Protein AF-A0A645JBK0-F1 (afdb_monomer_lite)

Secondary structure (DSSP, 8-state):
-EEEEEEEBTTTS-EEEEEEEEEE---------HHHHHHHHHHTTTTSSS-SEEEEEEEEEETTEEEEEEEEEE--TTTTSBPPPPHHHHHHHHHHHHHTTHHHH-HHHHHHHHTT-

InterPro domains:
  IPR013024 Gamma-glutamyl cyclotransferase-like [cd06661] (3-73)
  IPR036568 Gamma-glutamyl cyclotransferase-like superfamily [SSF110857] (15-85)

Sequence (117 aa):
MDDYRFIISDRNQKASVIKAPGKYVLGMLWRISKEEERTLDIREGANMDPPSYYKKYMDVQCNGDTIKALVYVDSSDKINKANKPTENYIGYIIDGAIEHKINETDPDYFKELLSWK

Structure (mmCIF, N/CA/C/O backbone):
data_AF-A0A645JBK0-F1
#
_entry.id   AF-A0A645JBK0-F1
#
loop_
_atom_site.group_PDB
_atom_site.id
_atom_site.type_symbol
_atom_site.label_atom_id
_atom_site.label_alt_id
_atom_site.label_comp_id
_atom_site.label_asym_id
_atom_site.label_entity_id
_atom_site.label_seq_id
_atom_site.pdbx_PDB_ins_code
_atom_site.Cartn_x
_atom_site.Cartn_y
_atom_site.Cartn_z
_atom_site.occupancy
_atom_site.B_iso_or_equiv
_atom_site.auth_seq_id
_atom_site.auth_comp_id
_atom_site.auth_asym_id
_atom_site.auth_atom_id
_atom_site.pdbx_PDB_model_num
ATOM 1 N N . MET A 1 1 ? -7.662 -5.342 4.714 1.00 94.94 1 MET A N 1
ATOM 2 C CA . MET A 1 1 ? -7.767 -6.080 3.437 1.00 94.94 1 MET A CA 1
ATOM 3 C C . MET A 1 1 ? -7.337 -7.496 3.712 1.00 94.94 1 MET A C 1
ATOM 5 O O . MET A 1 1 ? -6.170 -7.698 4.032 1.00 94.94 1 MET A O 1
ATOM 9 N N . ASP A 1 2 ? -8.276 -8.428 3.650 1.00 96.31 2 ASP A N 1
ATOM 10 C CA . ASP A 1 2 ? -8.099 -9.771 4.204 1.00 96.31 2 ASP A CA 1
ATOM 11 C C . ASP A 1 2 ? -7.549 -10.735 3.152 1.00 96.31 2 ASP A C 1
ATOM 13 O O . ASP A 1 2 ? -7.739 -10.530 1.955 1.00 96.31 2 ASP A O 1
ATOM 17 N N . ASP A 1 3 ? -6.846 -11.770 3.602 1.00 96.38 3 ASP A N 1
ATOM 18 C CA . ASP A 1 3 ? -6.120 -12.756 2.792 1.00 96.38 3 ASP A CA 1
ATOM 19 C C . ASP A 1 3 ? -4.970 -12.184 1.948 1.00 96.38 3 ASP A C 1
ATOM 21 O O . ASP A 1 3 ? -4.543 -12.780 0.951 1.00 96.38 3 ASP A O 1
ATOM 25 N N . TYR A 1 4 ? -4.413 -11.049 2.376 1.00 95.50 4 TYR A N 1
ATOM 26 C CA . TYR A 1 4 ? -3.210 -10.450 1.801 1.00 95.50 4 TYR A CA 1
ATOM 27 C C . TYR A 1 4 ? -2.180 -10.119 2.879 1.00 95.50 4 TYR A C 1
ATOM 29 O O . TYR A 1 4 ? -2.515 -9.938 4.044 1.00 95.50 4 TYR A O 1
ATOM 37 N N . ARG A 1 5 ? -0.917 -9.980 2.473 1.00 93.94 5 ARG A N 1
ATOM 38 C CA . ARG A 1 5 ? 0.146 -9.396 3.302 1.00 93.94 5 ARG A CA 1
ATOM 39 C C . ARG A 1 5 ? 0.918 -8.324 2.545 1.00 93.94 5 ARG A C 1
ATOM 41 O O . ARG A 1 5 ? 1.054 -8.410 1.321 1.00 93.94 5 ARG A O 1
ATOM 48 N N . PHE A 1 6 ? 1.445 -7.359 3.289 1.00 94.19 6 PHE A N 1
ATOM 49 C CA . PHE A 1 6 ? 2.354 -6.337 2.786 1.00 94.19 6 PHE A CA 1
ATOM 50 C C . PHE A 1 6 ? 3.720 -6.950 2.467 1.00 94.19 6 PHE A C 1
ATOM 52 O O . PHE A 1 6 ? 4.207 -7.825 3.187 1.00 94.19 6 PHE A O 1
ATOM 59 N N . ILE A 1 7 ? 4.342 -6.485 1.388 1.00 92.12 7 ILE A N 1
ATOM 60 C CA . ILE A 1 7 ? 5.711 -6.835 1.020 1.00 92.12 7 ILE A CA 1
ATOM 61 C C . ILE A 1 7 ? 6.438 -5.632 0.418 1.00 92.12 7 ILE A C 1
ATOM 63 O O . ILE A 1 7 ? 5.811 -4.686 -0.058 1.00 92.12 7 ILE A O 1
ATOM 67 N N . ILE A 1 8 ? 7.762 -5.734 0.326 1.00 90.94 8 ILE A N 1
ATOM 68 C CA . ILE A 1 8 ? 8.578 -4.895 -0.552 1.00 90.94 8 ILE A CA 1
ATOM 69 C C . ILE A 1 8 ? 9.040 -5.732 -1.750 1.00 90.94 8 ILE A C 1
ATOM 71 O O . ILE A 1 8 ? 9.732 -6.737 -1.580 1.00 90.94 8 ILE A O 1
ATOM 75 N N . SER A 1 9 ? 8.644 -5.332 -2.960 1.00 85.31 9 SER A N 1
ATOM 76 C CA . SER A 1 9 ? 8.993 -6.015 -4.215 1.00 85.31 9 SER A CA 1
ATOM 77 C C . SER A 1 9 ? 10.509 -5.988 -4.464 1.00 85.31 9 SER A C 1
ATOM 79 O O . SER A 1 9 ? 11.118 -4.926 -4.300 1.00 85.31 9 SER A O 1
ATOM 81 N N . ASP A 1 10 ? 11.111 -7.068 -4.971 1.00 79.38 10 ASP A N 1
ATOM 82 C CA . ASP A 1 10 ? 12.510 -7.057 -5.436 1.00 79.38 10 ASP A CA 1
ATOM 83 C C . ASP A 1 10 ? 12.746 -6.078 -6.587 1.00 79.38 10 ASP A C 1
ATOM 85 O O . ASP A 1 10 ? 13.755 -5.373 -6.591 1.00 79.38 10 ASP A O 1
ATOM 89 N N . ARG A 1 11 ? 11.824 -6.052 -7.556 1.00 77.25 11 ARG A N 1
ATOM 90 C CA . ARG A 1 11 ? 11.949 -5.320 -8.819 1.00 77.25 11 ARG A CA 1
ATOM 91 C C . ARG A 1 11 ? 12.157 -3.828 -8.601 1.00 77.25 11 ARG A C 1
ATOM 93 O O . ARG A 1 11 ? 13.058 -3.249 -9.198 1.00 77.25 11 ARG A O 1
ATO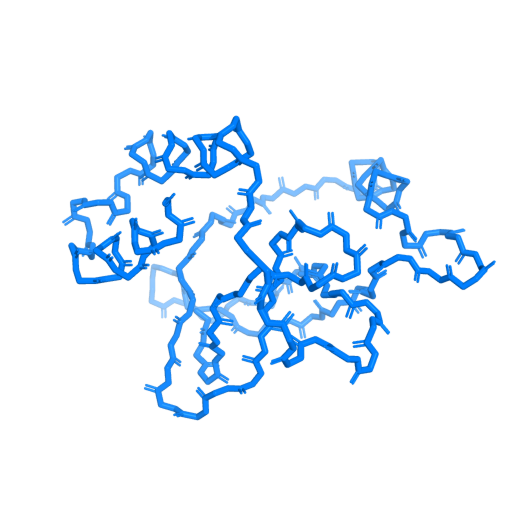M 100 N N . ASN A 1 12 ? 11.322 -3.226 -7.757 1.00 74.50 12 ASN A N 1
ATOM 101 C CA . ASN A 1 12 ? 11.272 -1.777 -7.594 1.00 74.50 12 ASN A CA 1
ATOM 102 C C . ASN A 1 12 ? 11.701 -1.313 -6.191 1.00 74.50 12 ASN A C 1
ATOM 104 O O . ASN A 1 12 ? 11.829 -0.111 -5.973 1.00 74.50 12 ASN A O 1
ATOM 108 N N . GLN A 1 13 ? 11.920 -2.232 -5.236 1.00 85.88 13 GLN A N 1
ATOM 109 C CA . GLN A 1 13 ? 12.104 -1.917 -3.806 1.00 85.88 13 GLN A CA 1
ATOM 110 C C . GLN A 1 13 ? 10.971 -1.027 -3.257 1.00 85.88 13 GLN A C 1
ATOM 112 O O . GLN A 1 13 ? 11.189 -0.136 -2.433 1.00 85.88 13 GLN A O 1
ATOM 117 N N . LYS A 1 14 ? 9.748 -1.257 -3.754 1.00 88.94 14 LYS A N 1
ATOM 118 C CA . LYS A 1 14 ? 8.525 -0.534 -3.395 1.00 88.94 14 LYS A CA 1
ATOM 119 C C . LYS A 1 14 ? 7.485 -1.466 -2.781 1.00 88.94 14 LYS A C 1
ATOM 121 O O . LYS A 1 14 ? 7.582 -2.686 -2.896 1.00 88.94 14 LYS A O 1
ATOM 126 N N . ALA A 1 15 ? 6.523 -0.865 -2.092 1.00 92.56 15 ALA A N 1
ATOM 127 C CA . ALA A 1 15 ? 5.438 -1.554 -1.419 1.00 92.56 15 ALA A CA 1
ATOM 128 C C . ALA A 1 15 ? 4.521 -2.275 -2.404 1.00 92.56 15 ALA A C 1
ATOM 130 O O . ALA A 1 15 ? 4.105 -1.721 -3.415 1.00 92.56 15 ALA A O 1
ATOM 131 N N . SER A 1 16 ? 4.140 -3.496 -2.056 1.00 93.88 16 SER A N 1
ATOM 132 C CA . SER A 1 16 ? 3.077 -4.213 -2.739 1.00 93.88 16 SER A CA 1
ATOM 133 C C . SER A 1 16 ? 2.338 -5.146 -1.788 1.00 93.88 16 SER A C 1
ATOM 135 O O . SER A 1 16 ? 2.640 -5.218 -0.595 1.00 93.88 16 SER A O 1
ATOM 137 N N . VAL A 1 17 ? 1.361 -5.873 -2.323 1.00 93.62 17 VAL A N 1
ATOM 138 C CA . VAL A 1 17 ? 0.563 -6.846 -1.577 1.00 93.62 17 VAL A CA 1
ATOM 139 C C . VAL A 1 17 ? 0.497 -8.171 -2.316 1.00 93.62 17 VAL A C 1
ATOM 141 O O . VAL A 1 17 ? 0.396 -8.216 -3.542 1.00 93.62 17 VAL A O 1
ATOM 144 N N . ILE A 1 18 ? 0.521 -9.267 -1.560 1.00 92.75 18 ILE A N 1
ATOM 145 C CA . ILE A 1 18 ? 0.416 -10.623 -2.112 1.00 92.75 18 ILE A CA 1
ATOM 146 C C . ILE A 1 18 ? -0.622 -11.422 -1.361 1.00 92.75 18 ILE A C 1
ATOM 148 O O . ILE A 1 18 ? -0.821 -11.192 -0.170 1.00 92.75 18 ILE A O 1
ATOM 152 N N . LYS A 1 19 ? -1.244 -12.386 -2.044 1.00 93.12 19 LYS A N 1
ATOM 153 C CA . LYS A 1 19 ? -2.158 -13.324 -1.394 1.00 93.12 19 LYS A CA 1
ATOM 154 C C . LYS A 1 19 ? -1.428 -14.065 -0.277 1.00 93.12 19 LYS A C 1
ATOM 156 O O . LYS A 1 19 ? -0.368 -14.648 -0.499 1.00 93.12 19 LYS A O 1
ATOM 161 N N . ALA A 1 20 ? -2.017 -14.046 0.904 1.00 94.00 20 ALA A N 1
ATOM 162 C CA . ALA A 1 20 ? -1.557 -14.747 2.085 1.00 94.00 20 ALA A CA 1
ATOM 163 C C . ALA A 1 20 ? -2.798 -15.076 2.928 1.00 94.00 20 ALA A C 1
ATOM 165 O O . ALA A 1 20 ? -3.215 -14.243 3.731 1.00 94.00 20 ALA A O 1
ATOM 166 N N . PRO A 1 21 ? -3.423 -16.248 2.713 1.00 95.94 21 PRO A N 1
ATOM 167 C CA . PRO A 1 21 ? -4.636 -16.628 3.428 1.00 95.94 21 PRO A CA 1
ATOM 168 C C . PRO A 1 21 ? -4.474 -16.516 4.949 1.00 95.94 21 PRO A C 1
ATOM 170 O O . PRO A 1 21 ? -3.452 -16.939 5.496 1.00 95.94 21 PRO A O 1
ATOM 173 N N . GLY A 1 22 ? -5.464 -15.929 5.621 1.00 96.06 22 GLY A N 1
ATOM 174 C CA . GLY A 1 22 ? -5.445 -15.682 7.068 1.00 96.06 22 GLY A CA 1
ATOM 175 C C . GLY A 1 22 ? -4.538 -14.531 7.523 1.00 96.06 22 GLY A C 1
ATOM 176 O O . GLY A 1 22 ? -4.359 -14.336 8.725 1.00 96.06 22 GLY A O 1
ATOM 177 N N . LYS A 1 23 ? -3.947 -13.773 6.593 1.00 96.19 23 LYS A N 1
ATOM 178 C CA . LYS A 1 23 ? -3.255 -12.504 6.866 1.00 96.19 23 LYS A CA 1
ATOM 179 C C . LYS A 1 23 ? -4.109 -11.325 6.423 1.00 96.19 23 LYS A C 1
ATOM 181 O O . LYS A 1 23 ? -5.100 -11.500 5.720 1.00 96.19 23 LYS A O 1
ATOM 186 N N . TYR A 1 24 ? -3.717 -10.127 6.831 1.00 96.69 24 TYR A N 1
ATOM 187 C CA . TYR A 1 24 ? -4.361 -8.904 6.384 1.00 96.69 24 TYR A CA 1
ATOM 188 C C . TYR A 1 24 ? -3.351 -7.772 6.192 1.00 96.69 24 TYR A C 1
ATOM 190 O O . TYR A 1 24 ? -2.237 -7.790 6.715 1.00 96.69 24 TYR A O 1
ATOM 198 N N . VAL A 1 25 ? -3.776 -6.771 5.423 1.00 96.94 25 VAL A N 1
ATOM 199 C CA . VAL A 1 25 ? -3.072 -5.501 5.218 1.00 96.94 25 VAL A CA 1
ATOM 200 C C . VAL A 1 25 ? -3.950 -4.364 5.717 1.00 96.94 25 VAL A C 1
ATOM 202 O O . VAL A 1 25 ? -5.107 -4.246 5.290 1.00 96.94 25 VAL A O 1
ATOM 205 N N . LEU A 1 26 ? -3.397 -3.528 6.596 1.00 96.94 26 LEU A N 1
ATOM 206 C CA . LEU A 1 26 ? -3.971 -2.236 6.968 1.00 96.94 26 LEU A CA 1
ATOM 207 C C . LEU A 1 26 ? -3.409 -1.126 6.081 1.00 96.94 26 LEU A C 1
ATOM 209 O O . LEU A 1 26 ? -2.260 -1.172 5.638 1.00 96.94 26 LEU A O 1
ATOM 213 N N . GLY A 1 27 ? -4.234 -0.114 5.841 1.00 95.44 27 GLY A N 1
ATOM 214 C CA . GLY A 1 27 ? -3.875 1.048 5.045 1.00 95.44 27 GLY A CA 1
ATOM 215 C C . GLY A 1 27 ? -4.950 2.122 5.113 1.00 95.44 27 GLY A C 1
ATOM 216 O O . GLY A 1 27 ? -5.950 1.977 5.817 1.00 95.44 27 GLY A O 1
ATOM 217 N N . MET A 1 28 ? -4.739 3.192 4.353 1.00 95.94 28 MET A N 1
ATOM 218 C CA . MET A 1 28 ? -5.656 4.325 4.291 1.00 95.94 28 MET A CA 1
ATOM 219 C C . MET A 1 28 ? -6.575 4.224 3.082 1.00 95.94 28 MET A C 1
ATOM 221 O O . MET A 1 28 ? -6.122 3.985 1.962 1.00 95.94 28 MET A O 1
ATOM 225 N N . LEU A 1 29 ? -7.868 4.447 3.312 1.00 96.69 29 LEU A N 1
ATOM 226 C CA . LEU A 1 29 ? -8.868 4.506 2.258 1.00 96.69 29 LEU A CA 1
ATOM 227 C C . LEU A 1 29 ? -9.155 5.964 1.894 1.00 96.69 29 LEU A C 1
ATOM 229 O O . LEU A 1 29 ? -9.727 6.714 2.683 1.00 96.69 29 LEU A O 1
ATOM 233 N N . TRP A 1 30 ? -8.787 6.345 0.674 1.00 97.31 30 TRP A N 1
ATOM 234 C CA . TRP A 1 30 ? -8.999 7.688 0.144 1.00 97.31 30 TRP A CA 1
ATOM 235 C C . TRP A 1 30 ? -10.125 7.696 -0.884 1.00 97.31 30 TRP A C 1
ATOM 237 O O . TRP A 1 30 ? -10.217 6.815 -1.740 1.00 97.31 30 TRP A O 1
ATOM 247 N N . ARG A 1 31 ? -10.960 8.737 -0.843 1.00 97.31 31 ARG A N 1
ATOM 248 C CA . ARG A 1 31 ? -11.877 9.049 -1.938 1.00 97.31 31 ARG A CA 1
ATOM 249 C C . ARG A 1 31 ? -11.167 9.991 -2.902 1.00 97.31 31 ARG A C 1
ATOM 251 O O . ARG A 1 31 ? -10.826 11.101 -2.516 1.00 97.31 31 ARG A O 1
ATOM 258 N N . ILE A 1 32 ? -10.995 9.548 -4.142 1.00 97.38 32 ILE A N 1
ATOM 259 C CA . ILE A 1 32 ? -10.317 10.306 -5.197 1.00 97.38 32 ILE A CA 1
ATOM 260 C C . ILE A 1 32 ? -11.239 10.529 -6.399 1.00 97.38 32 ILE A C 1
ATOM 262 O O . ILE A 1 32 ? -12.174 9.765 -6.653 1.00 97.38 32 ILE A O 1
ATOM 266 N N . SER A 1 33 ? -10.966 11.586 -7.148 1.00 98.19 33 SER A N 1
ATOM 267 C CA . SER A 1 33 ? -11.542 11.885 -8.453 1.00 98.19 33 SER A CA 1
ATOM 268 C C . SER A 1 33 ? -10.887 11.055 -9.564 1.00 98.19 33 SER A C 1
ATOM 270 O O . SER A 1 33 ? -9.829 10.445 -9.401 1.00 98.19 33 SER A O 1
ATOM 272 N N . LYS A 1 34 ? -11.500 11.065 -10.752 1.00 97.56 34 LYS A N 1
ATOM 273 C CA . LYS A 1 34 ? -10.941 10.397 -11.937 1.00 97.56 34 LYS A CA 1
ATOM 274 C C . LYS A 1 34 ? -9.666 11.053 -12.466 1.00 97.56 34 LYS A C 1
ATOM 276 O O . LYS A 1 34 ? -8.880 10.393 -13.134 1.00 97.56 34 LYS A O 1
ATOM 281 N N . GLU A 1 35 ? -9.463 12.335 -12.198 1.00 97.94 35 GLU A N 1
ATOM 282 C CA . GLU A 1 35 ? -8.260 13.057 -12.615 1.00 97.94 35 GLU A CA 1
ATOM 283 C C . GLU A 1 35 ? -7.073 12.744 -11.691 1.00 97.94 35 GLU A C 1
ATOM 285 O O . GLU A 1 35 ? -5.960 12.494 -12.158 1.00 97.94 35 GLU A O 1
ATOM 290 N N . GLU A 1 36 ? -7.337 12.615 -10.389 1.00 98.25 36 GLU A N 1
ATOM 291 C CA . GLU A 1 36 ? -6.373 12.093 -9.417 1.00 98.25 36 GLU A CA 1
ATOM 292 C C . GLU A 1 36 ? -6.024 10.629 -9.708 1.00 98.25 36 GLU A C 1
ATOM 294 O O . GLU A 1 36 ? -4.847 10.281 -9.679 1.00 98.25 36 GLU A O 1
ATOM 299 N N . GLU A 1 37 ? -7.001 9.789 -10.085 1.00 98.19 37 GLU A N 1
ATOM 300 C CA . GLU A 1 37 ? -6.735 8.406 -10.519 1.00 98.19 37 GLU A CA 1
ATOM 301 C C . GLU A 1 37 ? -5.745 8.369 -11.693 1.00 98.19 37 GLU A C 1
ATOM 303 O O . GLU A 1 37 ? -4.776 7.623 -11.637 1.00 98.19 37 GLU A O 1
ATOM 308 N N . ARG A 1 38 ? -5.922 9.216 -12.717 1.00 98.00 38 ARG A N 1
ATOM 309 C CA . ARG A 1 38 ? -4.979 9.300 -13.850 1.00 98.00 38 ARG A CA 1
ATOM 310 C C . ARG A 1 38 ? -3.590 9.772 -13.423 1.00 98.00 38 ARG A C 1
ATOM 312 O O . ARG A 1 38 ? -2.589 9.316 -13.967 1.00 98.00 38 ARG A O 1
ATOM 319 N N . THR A 1 39 ? -3.520 10.684 -12.457 1.00 98.06 39 THR A N 1
ATOM 320 C CA . THR A 1 39 ? -2.239 11.137 -11.898 1.00 98.06 39 THR A CA 1
ATOM 321 C C . THR A 1 39 ? -1.536 9.999 -11.159 1.00 98.06 39 THR A C 1
ATOM 323 O O . THR A 1 39 ? -0.325 9.828 -11.303 1.00 98.06 39 THR A O 1
ATOM 326 N N . LEU A 1 40 ? -2.289 9.193 -10.405 1.00 97.81 40 LEU A N 1
ATOM 327 C CA . LEU A 1 40 ? -1.778 7.986 -9.760 1.00 97.81 40 LEU A CA 1
ATOM 328 C C . LEU A 1 40 ? -1.350 6.939 -10.793 1.00 97.81 40 LEU A C 1
ATOM 330 O O . LEU A 1 40 ? -0.250 6.420 -10.667 1.00 97.81 40 LEU A O 1
ATOM 334 N N . ASP A 1 41 ? -2.130 6.707 -11.855 1.00 97.88 41 ASP A N 1
ATOM 335 C CA . ASP A 1 41 ? -1.772 5.774 -12.933 1.00 97.88 41 ASP A CA 1
ATOM 336 C C . ASP A 1 41 ? -0.384 6.090 -13.519 1.00 97.88 41 ASP A C 1
ATOM 338 O O . ASP A 1 41 ? 0.406 5.176 -13.754 1.00 97.88 41 ASP A O 1
ATOM 342 N N . ILE A 1 42 ? -0.065 7.377 -13.712 1.00 97.31 42 ILE A N 1
ATOM 343 C CA . ILE A 1 42 ? 1.250 7.834 -14.191 1.00 97.31 42 ILE A CA 1
ATOM 344 C C . ILE A 1 42 ? 2.345 7.581 -13.146 1.00 97.31 42 ILE A C 1
ATOM 346 O O . ILE A 1 42 ? 3.421 7.094 -13.489 1.00 97.31 42 ILE A O 1
ATOM 350 N N . ARG A 1 43 ? 2.091 7.913 -11.872 1.00 95.44 43 ARG A N 1
ATOM 351 C CA . ARG A 1 43 ? 3.075 7.762 -10.783 1.00 95.44 43 ARG A CA 1
ATOM 352 C C . ARG A 1 43 ? 3.401 6.303 -10.474 1.00 95.44 43 ARG A C 1
ATOM 354 O O . ARG A 1 43 ? 4.560 5.985 -10.231 1.00 95.44 43 ARG A O 1
ATOM 361 N N . GLU A 1 44 ? 2.395 5.438 -10.517 1.00 94.31 44 GLU A N 1
ATOM 362 C CA . GLU A 1 44 ? 2.513 3.995 -10.281 1.00 94.31 44 GLU A CA 1
ATOM 363 C C . GLU A 1 44 ? 2.978 3.240 -11.541 1.00 94.31 44 GLU A C 1
ATOM 365 O O . GLU A 1 44 ? 3.236 2.035 -11.508 1.00 94.31 44 GLU A O 1
ATOM 370 N N . GLY A 1 45 ? 3.091 3.936 -12.680 1.00 95.44 45 GLY A N 1
ATOM 371 C CA . GLY A 1 45 ? 3.485 3.357 -13.963 1.00 95.44 45 GLY A CA 1
ATOM 372 C C . GLY A 1 45 ? 2.479 2.337 -14.499 1.00 95.44 45 GLY A C 1
ATOM 373 O O . GLY A 1 45 ? 2.867 1.411 -15.211 1.00 95.44 45 GLY A O 1
ATOM 374 N N . ALA A 1 46 ? 1.198 2.477 -14.155 1.00 95.88 46 ALA A N 1
ATOM 375 C CA . ALA A 1 46 ? 0.112 1.627 -14.645 1.00 95.88 46 ALA A CA 1
ATOM 376 C C . ALA A 1 46 ? -0.248 1.914 -16.113 1.00 95.88 46 ALA A C 1
ATOM 378 O O . ALA A 1 46 ? -0.873 1.092 -16.777 1.00 95.88 46 ALA A O 1
ATOM 379 N N . ASN A 1 47 ? 0.158 3.076 -16.627 1.00 94.69 47 ASN A N 1
ATOM 380 C CA . ASN A 1 47 ? -0.001 3.497 -18.019 1.00 94.69 47 ASN A CA 1
ATOM 381 C C . ASN A 1 47 ? 1.202 3.140 -18.922 1.00 94.69 47 ASN A C 1
ATOM 383 O O . ASN A 1 47 ? 1.232 3.573 -20.073 1.00 94.69 47 ASN A O 1
ATOM 387 N N . MET A 1 48 ? 2.207 2.423 -18.405 1.00 94.00 48 M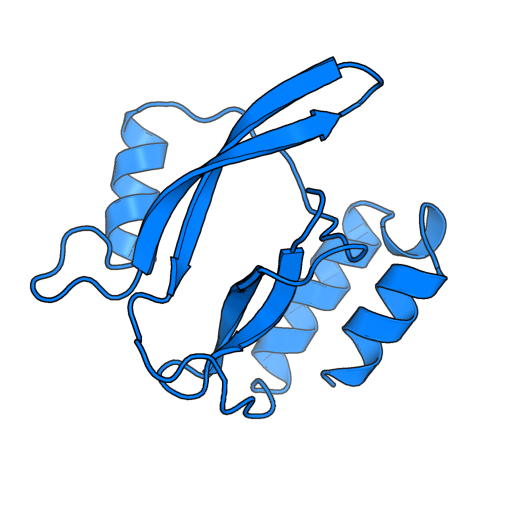ET A N 1
ATOM 388 C CA . MET A 1 48 ? 3.400 1.998 -19.154 1.00 94.00 48 MET A CA 1
ATOM 389 C C . MET A 1 48 ? 3.195 0.637 -19.838 1.00 94.00 48 MET A C 1
ATOM 391 O O . MET A 1 48 ? 2.297 -0.117 -19.467 1.00 94.00 48 MET A O 1
ATOM 395 N N . ASP A 1 49 ? 4.068 0.304 -20.796 1.00 92.44 49 ASP A N 1
ATOM 396 C CA . ASP A 1 49 ? 4.109 -1.005 -21.460 1.00 92.44 49 ASP A CA 1
ATOM 397 C C . ASP A 1 49 ? 5.540 -1.601 -21.426 1.00 92.44 49 ASP A C 1
ATOM 399 O O . ASP A 1 49 ? 6.431 -1.069 -22.096 1.00 92.44 49 ASP A O 1
ATOM 403 N N . PRO A 1 50 ? 5.802 -2.659 -20.624 1.00 90.88 50 PRO A N 1
ATOM 404 C CA . PRO A 1 50 ? 4.872 -3.283 -19.678 1.00 90.88 50 PRO A CA 1
ATOM 405 C C . PRO A 1 50 ? 4.619 -2.387 -18.445 1.00 90.88 50 PRO A C 1
ATOM 407 O O . PRO A 1 50 ? 5.517 -1.642 -18.037 1.00 90.88 50 PRO A O 1
ATOM 410 N N . PRO A 1 51 ? 3.440 -2.472 -17.795 1.00 93.12 51 PRO A N 1
ATOM 411 C CA . PRO A 1 51 ? 3.128 -1.645 -16.629 1.00 93.12 51 PRO A CA 1
ATOM 412 C C . PRO A 1 51 ? 4.041 -1.983 -15.448 1.00 93.12 51 PRO A C 1
ATOM 414 O O . PRO A 1 51 ? 4.472 -3.128 -15.296 1.00 93.12 51 PRO A O 1
ATOM 417 N N . SER A 1 52 ? 4.322 -1.012 -14.579 1.00 92.12 52 SER A N 1
ATOM 418 C CA . SER A 1 52 ? 5.054 -1.244 -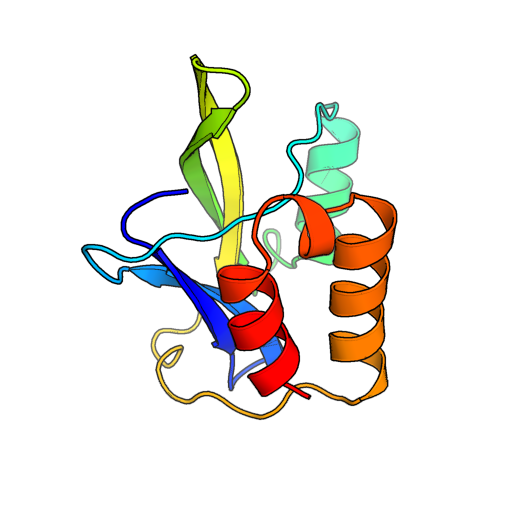13.320 1.00 92.12 52 SER A CA 1
ATOM 419 C C . SER A 1 52 ? 4.147 -1.833 -12.237 1.00 92.12 52 SER A C 1
ATOM 421 O O . SER A 1 52 ? 4.557 -2.747 -11.522 1.00 92.12 52 SER A O 1
ATOM 423 N N . TYR A 1 53 ? 2.901 -1.359 -12.165 1.00 94.56 53 TYR A N 1
ATOM 424 C CA . TYR A 1 53 ? 1.854 -1.855 -11.273 1.00 94.56 53 TYR A CA 1
ATOM 425 C C . TYR A 1 53 ? 0.552 -2.090 -12.051 1.00 94.56 53 TYR A C 1
ATOM 427 O O . TYR A 1 53 ? 0.196 -1.328 -12.947 1.00 94.56 53 TYR A O 1
ATOM 435 N N . TYR A 1 54 ? -0.190 -3.132 -11.680 1.00 94.75 54 TYR A N 1
ATOM 436 C CA . TYR A 1 54 ? -1.553 -3.381 -12.138 1.00 94.75 54 TYR A CA 1
ATOM 437 C C . TYR A 1 54 ? -2.576 -2.772 -11.184 1.00 94.75 54 TYR A C 1
ATOM 439 O O . TYR A 1 54 ? -2.480 -2.928 -9.965 1.00 94.75 54 TYR A O 1
ATOM 447 N N . LYS A 1 55 ? -3.631 -2.184 -11.751 1.00 96.50 55 LYS A N 1
ATOM 448 C CA . LYS A 1 55 ? -4.835 -1.812 -11.007 1.00 96.50 55 LYS A CA 1
ATOM 449 C C . LYS A 1 55 ? -5.651 -3.047 -10.647 1.00 96.50 55 LYS A C 1
ATOM 451 O O . LYS A 1 55 ? -6.023 -3.829 -11.522 1.00 96.50 55 LYS A O 1
ATOM 456 N N . LYS A 1 56 ? -5.981 -3.202 -9.367 1.00 96.19 56 LYS A N 1
ATOM 457 C CA . LYS A 1 56 ? -6.886 -4.242 -8.873 1.00 96.19 56 LYS A CA 1
ATOM 458 C C . LYS A 1 56 ? -7.933 -3.635 -7.959 1.00 96.19 56 LYS A C 1
ATOM 460 O O . LYS A 1 56 ? -7.615 -2.832 -7.092 1.00 96.19 56 LYS A O 1
ATOM 465 N N . TYR A 1 57 ? -9.178 -4.055 -8.142 1.00 97.06 57 TYR A N 1
ATOM 466 C CA . TYR A 1 57 ? -10.237 -3.762 -7.190 1.00 97.06 57 TYR A CA 1
ATOM 467 C C . TYR A 1 57 ? -10.287 -4.871 -6.147 1.00 97.06 57 TYR A C 1
ATOM 469 O O . TYR A 1 57 ? -10.451 -6.038 -6.504 1.00 97.06 57 TYR A O 1
ATOM 477 N N . MET A 1 58 ? -10.113 -4.503 -4.883 1.00 96.69 58 MET A N 1
ATOM 478 C CA . MET A 1 58 ? -10.089 -5.426 -3.753 1.00 96.69 58 MET A CA 1
ATOM 479 C C . MET A 1 58 ? -11.106 -4.993 -2.706 1.00 96.69 58 MET A C 1
ATOM 481 O O . MET A 1 58 ? -11.307 -3.798 -2.488 1.00 96.69 58 MET A O 1
ATOM 485 N N . ASP A 1 59 ? -11.740 -5.967 -2.067 1.00 97.38 59 ASP A N 1
ATOM 486 C CA . ASP A 1 59 ? -12.673 -5.706 -0.980 1.00 97.38 59 ASP A CA 1
ATOM 487 C C . ASP A 1 59 ? -11.882 -5.418 0.308 1.00 97.38 59 ASP A C 1
ATOM 489 O O . ASP A 1 59 ? -10.968 -6.159 0.687 1.00 97.38 59 ASP A O 1
ATOM 493 N N . VAL A 1 60 ? -12.201 -4.305 0.967 1.00 97.25 60 VAL A N 1
ATOM 494 C CA . VAL A 1 60 ? -11.575 -3.873 2.222 1.00 97.25 60 VAL A CA 1
ATOM 495 C C . VAL A 1 60 ? -12.641 -3.581 3.267 1.00 97.25 60 VAL A C 1
ATOM 497 O O . VAL A 1 60 ? -13.684 -3.017 2.947 1.00 97.25 60 VAL A O 1
ATOM 500 N N . GLN A 1 61 ? -12.374 -3.942 4.521 1.00 96.12 61 GLN A N 1
ATOM 501 C CA . GLN A 1 61 ? -13.232 -3.581 5.647 1.00 96.12 61 GLN A CA 1
ATOM 502 C C . GLN A 1 61 ? -12.880 -2.172 6.137 1.00 96.12 61 GLN A C 1
ATOM 504 O O . GLN A 1 61 ? -11.712 -1.882 6.400 1.00 96.12 61 GLN A O 1
ATOM 509 N N . CYS A 1 62 ? -13.874 -1.295 6.262 1.00 94.94 62 CYS A N 1
ATOM 510 C CA . CYS A 1 62 ? -13.720 0.057 6.795 1.00 94.94 62 CYS A CA 1
ATOM 511 C C . CYS A 1 62 ? -14.980 0.442 7.576 1.00 94.94 62 CYS A C 1
ATOM 513 O O . CYS A 1 62 ? -16.072 0.438 7.021 1.00 94.94 62 CYS A O 1
ATOM 515 N N . ASN A 1 63 ? -14.835 0.766 8.866 1.00 92.56 63 ASN A N 1
ATOM 516 C CA . ASN A 1 63 ? -15.943 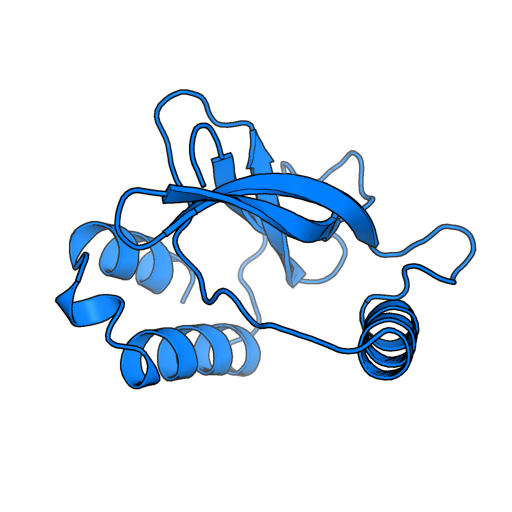1.173 9.746 1.00 92.56 63 ASN A CA 1
ATOM 517 C C . ASN A 1 63 ? -17.144 0.202 9.768 1.00 92.56 63 ASN A C 1
ATOM 519 O O . ASN A 1 63 ? -18.281 0.626 9.944 1.00 92.56 63 ASN A O 1
ATOM 523 N N . GLY A 1 64 ? -16.886 -1.100 9.610 1.00 94.06 64 GLY A N 1
ATOM 524 C CA . GLY A 1 64 ? -17.918 -2.143 9.580 1.00 94.06 64 GLY A CA 1
ATOM 525 C C . GLY A 1 64 ? -18.513 -2.421 8.196 1.00 94.06 64 GLY A C 1
ATOM 526 O O . GLY A 1 64 ? -19.250 -3.393 8.055 1.00 94.06 64 GLY A O 1
ATOM 527 N N . ASP A 1 65 ? -18.152 -1.635 7.180 1.00 96.38 65 ASP A N 1
ATOM 528 C CA . ASP A 1 65 ? -18.592 -1.824 5.801 1.00 96.38 65 ASP A CA 1
ATOM 529 C C . ASP A 1 65 ? -17.507 -2.476 4.940 1.00 96.38 65 ASP A C 1
ATOM 531 O O . ASP A 1 65 ? -16.308 -2.236 5.108 1.00 96.38 65 ASP A O 1
ATOM 535 N N . THR A 1 66 ? -17.938 -3.250 3.943 1.00 97.25 66 THR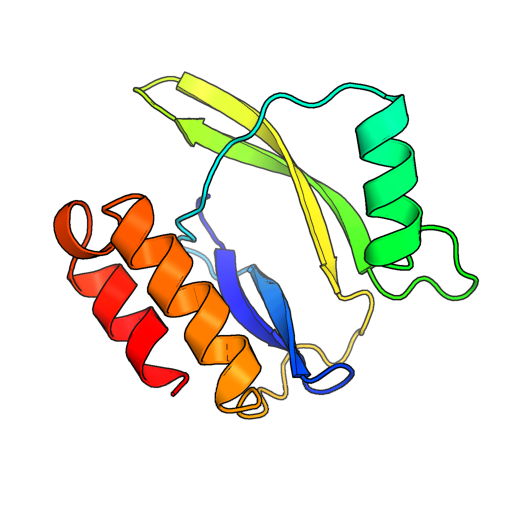 A N 1
ATOM 536 C CA . THR A 1 66 ? -17.060 -3.749 2.881 1.00 97.25 66 THR A CA 1
ATOM 537 C C . THR A 1 66 ? -17.065 -2.778 1.703 1.00 97.25 66 THR A C 1
ATOM 539 O O . THR A 1 66 ? -18.096 -2.556 1.067 1.00 97.25 66 THR A O 1
ATOM 542 N N . ILE A 1 67 ? -15.900 -2.219 1.380 1.00 97.75 67 ILE A N 1
ATOM 543 C CA . ILE A 1 67 ? -15.714 -1.249 0.299 1.00 97.75 67 ILE A CA 1
ATOM 544 C C . ILE A 1 67 ? -14.809 -1.849 -0.775 1.00 97.75 67 ILE A C 1
ATOM 546 O O . ILE A 1 67 ? -13.750 -2.394 -0.480 1.00 97.75 67 ILE A O 1
ATOM 550 N N . LYS A 1 68 ? -15.193 -1.697 -2.046 1.00 97.56 68 LYS A N 1
ATOM 551 C CA . LYS A 1 68 ? -14.351 -2.074 -3.186 1.00 97.56 68 LYS A CA 1
ATOM 552 C C . LYS A 1 68 ? -13.343 -0.961 -3.485 1.00 97.56 68 LYS A C 1
ATOM 554 O O . LYS A 1 68 ? -13.687 0.035 -4.120 1.00 97.56 68 LYS A O 1
ATOM 559 N N . ALA A 1 69 ? -12.108 -1.129 -3.027 1.00 97.94 69 ALA A N 1
ATOM 560 C CA . ALA A 1 69 ? -11.033 -0.152 -3.169 1.00 97.94 69 ALA A CA 1
ATOM 561 C C . ALA A 1 69 ? -10.140 -0.455 -4.381 1.00 97.94 69 ALA A C 1
ATOM 563 O O . ALA A 1 69 ? -9.874 -1.616 -4.695 1.00 97.94 69 ALA A O 1
ATOM 564 N N . LEU A 1 70 ? -9.659 0.592 -5.054 1.00 98.00 70 LEU A N 1
ATOM 565 C CA . LEU A 1 70 ? -8.613 0.478 -6.069 1.00 98.00 70 LEU A CA 1
ATOM 566 C C . LEU A 1 70 ? -7.245 0.371 -5.380 1.00 98.00 70 LEU A C 1
ATOM 568 O O . LEU A 1 70 ? -6.878 1.246 -4.603 1.00 98.00 70 LEU A O 1
ATOM 572 N N . VAL A 1 71 ? -6.489 -0.674 -5.705 1.00 97.50 71 VAL A N 1
ATOM 573 C CA . VAL A 1 71 ? -5.144 -0.948 -5.189 1.00 97.50 71 VAL A CA 1
ATOM 574 C C . VAL A 1 71 ? -4.196 -1.175 -6.363 1.00 97.50 71 VAL A C 1
ATOM 576 O O . VAL A 1 71 ? -4.520 -1.913 -7.297 1.00 97.50 71 VAL A O 1
ATOM 579 N N . TYR A 1 72 ? -3.014 -0.567 -6.307 1.00 96.38 72 TYR A N 1
ATOM 580 C CA . TYR A 1 72 ? -1.927 -0.843 -7.241 1.00 96.38 72 TYR A CA 1
ATOM 581 C C . TYR A 1 72 ? -1.099 -2.012 -6.704 1.00 96.38 72 TYR A C 1
ATOM 583 O O . TYR A 1 72 ? -0.609 -1.979 -5.577 1.00 96.38 72 TYR A O 1
ATOM 591 N N . VAL A 1 73 ? -0.947 -3.063 -7.508 1.00 94.00 73 VAL A N 1
ATOM 592 C CA . VAL A 1 73 ? -0.167 -4.262 -7.163 1.00 94.00 73 VAL A CA 1
ATOM 593 C C . VAL A 1 73 ? 0.959 -4.427 -8.167 1.00 94.00 73 VAL A C 1
ATOM 595 O O . VAL A 1 73 ? 0.710 -4.293 -9.361 1.00 94.00 73 VAL A O 1
ATOM 598 N N . ASP A 1 74 ? 2.175 -4.715 -7.703 1.00 91.81 74 ASP A N 1
ATOM 599 C CA . ASP A 1 74 ? 3.357 -4.801 -8.562 1.00 91.81 74 ASP A CA 1
ATOM 600 C C . ASP A 1 74 ? 3.090 -5.834 -9.669 1.00 91.81 74 ASP A C 1
ATOM 602 O O . ASP A 1 74 ? 2.424 -6.854 -9.454 1.00 91.81 74 ASP A O 1
ATOM 606 N N . SER A 1 75 ? 3.513 -5.526 -10.893 1.00 87.50 75 SER A N 1
ATOM 607 C CA . SER A 1 75 ? 3.253 -6.379 -12.053 1.00 87.50 75 SER A CA 1
ATOM 608 C C . SER A 1 75 ? 4.248 -7.532 -12.205 1.00 87.50 75 SER A C 1
ATOM 610 O O . SER A 1 75 ? 4.086 -8.360 -13.098 1.00 87.50 75 SER A O 1
ATOM 612 N N . SER A 1 76 ? 5.281 -7.590 -11.361 1.00 79.38 76 SER A N 1
ATOM 613 C CA . SER A 1 76 ? 6.314 -8.623 -11.373 1.00 79.38 76 SER A CA 1
ATOM 614 C C . SER A 1 76 ? 5.776 -9.994 -10.959 1.00 79.38 76 SER A C 1
ATOM 616 O O . SER A 1 76 ? 5.284 -10.186 -9.849 1.00 79.38 76 SER A O 1
ATOM 618 N N . ASP A 1 77 ? 6.028 -11.010 -11.783 1.00 66.12 77 ASP A N 1
ATOM 619 C CA . ASP A 1 77 ? 5.793 -12.416 -11.420 1.00 66.12 77 ASP A CA 1
ATOM 620 C C . ASP A 1 77 ? 6.762 -12.924 -10.324 1.00 66.12 77 ASP A C 1
ATOM 622 O O . ASP A 1 77 ? 6.604 -14.026 -9.796 1.00 66.12 77 ASP A O 1
ATOM 626 N N . LYS A 1 78 ? 7.791 -12.132 -9.971 1.00 61.50 78 LYS A N 1
ATOM 627 C CA . LYS A 1 78 ? 8.865 -12.471 -9.009 1.00 61.50 78 LYS A CA 1
ATOM 628 C C . LYS A 1 78 ? 8.753 -11.775 -7.653 1.00 61.50 78 LYS A C 1
ATOM 630 O O . LYS A 1 78 ? 9.671 -11.851 -6.843 1.00 61.50 78 LYS A O 1
ATOM 635 N N . ILE A 1 79 ? 7.588 -11.216 -7.368 1.00 62.66 79 ILE A N 1
ATOM 636 C CA . ILE A 1 79 ? 7.150 -10.608 -6.104 1.00 62.66 79 ILE A CA 1
ATOM 637 C C . ILE A 1 79 ? 7.559 -11.359 -4.806 1.00 62.66 79 ILE A C 1
ATOM 639 O O . ILE A 1 79 ? 7.585 -10.773 -3.728 1.00 62.66 79 ILE A O 1
ATOM 643 N N . ASN A 1 80 ? 7.907 -12.647 -4.881 1.00 58.09 80 ASN A N 1
ATOM 644 C CA . ASN A 1 80 ? 8.302 -13.475 -3.737 1.00 58.09 80 ASN A CA 1
ATOM 645 C C . ASN A 1 80 ? 9.750 -13.286 -3.249 1.00 58.09 80 ASN A C 1
ATOM 647 O O . ASN A 1 80 ? 10.114 -13.870 -2.227 1.00 58.09 80 ASN A O 1
ATOM 651 N N . LYS A 1 81 ? 10.589 -12.501 -3.937 1.00 59.16 81 LYS A N 1
ATOM 652 C CA . LYS A 1 81 ? 11.910 -12.118 -3.421 1.00 59.16 81 LYS A CA 1
ATOM 653 C C . LYS A 1 81 ? 11.780 -10.764 -2.732 1.00 59.16 81 LYS A C 1
ATOM 655 O O . LYS A 1 81 ? 11.777 -9.723 -3.369 1.00 59.16 81 LYS A O 1
ATOM 660 N N . ALA A 1 82 ? 11.608 -10.781 -1.419 1.00 63.53 82 ALA A N 1
ATOM 661 C CA . ALA A 1 82 ? 11.584 -9.561 -0.629 1.00 63.53 82 ALA A CA 1
ATOM 662 C C . ALA A 1 82 ? 12.998 -8.959 -0.559 1.00 63.53 82 ALA A C 1
ATOM 664 O O . ALA A 1 82 ? 13.917 -9.624 -0.083 1.00 63.53 82 ALA A O 1
ATOM 665 N N . ASN A 1 83 ? 13.170 -7.714 -1.009 1.00 68.50 83 ASN A N 1
ATOM 666 C CA . ASN A 1 83 ? 14.363 -6.917 -0.710 1.00 68.50 83 ASN A CA 1
ATOM 667 C C . ASN A 1 83 ? 14.026 -5.900 0.376 1.00 68.50 83 ASN A C 1
ATOM 669 O O . ASN A 1 83 ? 12.890 -5.431 0.456 1.00 68.50 83 ASN A O 1
ATOM 673 N N . LYS A 1 84 ? 15.013 -5.539 1.202 1.00 80.75 84 LYS A N 1
ATOM 674 C CA . LYS A 1 84 ? 14.826 -4.429 2.136 1.00 80.75 84 LYS A CA 1
ATOM 675 C C . LYS A 1 84 ? 14.542 -3.141 1.343 1.00 80.75 84 LYS A C 1
ATOM 677 O O . LYS A 1 84 ? 15.223 -2.891 0.348 1.00 80.75 84 LYS A O 1
ATOM 682 N N . PRO A 1 85 ? 13.542 -2.345 1.750 1.00 88.00 85 PRO A N 1
ATOM 683 C CA . PRO A 1 85 ? 13.313 -1.020 1.191 1.00 88.00 85 PRO A CA 1
ATOM 684 C C . PRO A 1 85 ? 14.494 -0.102 1.526 1.00 88.00 85 PRO A C 1
ATOM 686 O O . PRO A 1 85 ? 15.264 -0.368 2.450 1.00 88.00 85 PRO A O 1
ATOM 689 N N . THR A 1 86 ? 14.624 1.017 0.813 1.00 90.06 86 THR A N 1
ATOM 690 C CA . THR A 1 86 ? 15.554 2.067 1.248 1.00 90.06 86 THR A CA 1
ATOM 691 C C . THR A 1 86 ? 15.084 2.671 2.573 1.00 90.06 86 THR A C 1
ATOM 693 O O . THR A 1 86 ? 13.876 2.770 2.808 1.00 90.06 86 THR A O 1
ATOM 696 N N . GLU A 1 87 ? 16.020 3.124 3.414 1.00 89.19 87 GLU A N 1
ATOM 697 C CA . GLU A 1 87 ? 15.701 3.713 4.727 1.00 89.19 87 GLU A CA 1
ATOM 698 C C . GLU A 1 87 ? 14.691 4.863 4.619 1.00 89.19 87 GLU A C 1
ATOM 700 O O . GLU A 1 87 ? 13.713 4.907 5.365 1.00 89.19 87 GLU A O 1
ATOM 705 N N . ASN A 1 88 ? 14.868 5.747 3.632 1.00 92.56 88 ASN A N 1
ATOM 706 C CA . ASN A 1 88 ? 13.942 6.856 3.401 1.00 92.56 88 ASN A CA 1
ATOM 707 C C . ASN A 1 88 ? 12.543 6.363 3.014 1.00 92.56 88 ASN A C 1
ATOM 709 O O . ASN A 1 88 ? 11.545 6.905 3.478 1.00 92.56 88 ASN A O 1
ATOM 713 N N . TYR A 1 89 ? 12.454 5.338 2.161 1.00 92.38 89 TYR A N 1
ATOM 714 C CA . TYR A 1 89 ? 11.166 4.866 1.666 1.00 92.38 89 TYR A CA 1
ATOM 715 C C . TYR A 1 89 ? 10.338 4.200 2.765 1.00 92.38 89 TYR A C 1
ATOM 717 O O . TYR A 1 89 ? 9.159 4.519 2.908 1.00 92.38 89 TYR A O 1
ATOM 725 N N . ILE A 1 90 ? 10.946 3.315 3.562 1.00 94.50 90 ILE A N 1
ATOM 726 C CA . ILE A 1 90 ? 10.239 2.709 4.696 1.00 94.50 90 ILE A CA 1
ATOM 727 C C . ILE A 1 90 ? 9.930 3.737 5.783 1.00 94.50 90 ILE A C 1
ATOM 729 O O . ILE A 1 90 ? 8.872 3.649 6.399 1.00 94.50 90 ILE A O 1
ATOM 733 N N . GLY A 1 91 ? 10.795 4.744 5.956 1.00 95.69 91 GLY A N 1
ATOM 734 C CA . GLY A 1 91 ? 10.533 5.902 6.808 1.00 95.69 91 GLY A CA 1
ATOM 735 C C . GLY A 1 91 ? 9.201 6.568 6.473 1.00 95.69 91 GLY A C 1
ATOM 736 O O . GLY A 1 91 ? 8.345 6.654 7.343 1.00 95.69 91 GLY A O 1
ATOM 737 N N . TYR A 1 92 ? 8.958 6.907 5.202 1.00 96.00 92 TYR A N 1
ATOM 738 C CA . TYR A 1 92 ? 7.690 7.523 4.787 1.00 96.00 92 TYR A CA 1
ATOM 739 C C . TYR A 1 92 ? 6.457 6.651 5.059 1.00 96.00 92 TYR A C 1
ATOM 741 O O . TYR A 1 92 ? 5.402 7.172 5.413 1.00 96.00 92 TYR A O 1
ATOM 749 N N . ILE A 1 93 ? 6.570 5.329 4.901 1.00 96.00 93 ILE A N 1
ATOM 750 C CA . ILE A 1 93 ? 5.457 4.410 5.186 1.00 96.00 93 ILE A CA 1
ATOM 751 C C . ILE A 1 93 ? 5.181 4.356 6.693 1.00 96.00 93 ILE A C 1
ATOM 753 O O . ILE A 1 93 ? 4.023 4.387 7.106 1.00 96.00 93 ILE A O 1
ATOM 757 N N . ILE A 1 94 ? 6.234 4.288 7.512 1.00 96.75 94 ILE A N 1
ATOM 758 C CA . ILE A 1 94 ? 6.125 4.281 8.975 1.00 96.75 94 ILE A CA 1
ATOM 759 C C . ILE A 1 94 ? 5.539 5.604 9.474 1.00 96.75 94 ILE A C 1
ATOM 761 O O . ILE A 1 94 ? 4.616 5.579 10.284 1.00 96.75 94 ILE A O 1
ATOM 765 N N . ASP A 1 95 ? 6.025 6.736 8.967 1.00 97.69 95 ASP A N 1
ATOM 766 C CA . ASP A 1 95 ? 5.540 8.063 9.347 1.00 97.69 95 ASP A CA 1
ATOM 767 C C . ASP A 1 95 ? 4.050 8.211 9.015 1.00 97.69 95 ASP A C 1
ATOM 769 O O . ASP A 1 95 ? 3.273 8.608 9.880 1.00 97.69 95 ASP A O 1
ATOM 773 N N . GLY A 1 96 ? 3.618 7.785 7.821 1.00 97.25 96 GLY A N 1
ATOM 774 C CA . GLY A 1 96 ? 2.198 7.779 7.451 1.00 97.25 96 GLY A CA 1
ATOM 775 C C . GLY A 1 96 ? 1.350 6.829 8.307 1.00 97.25 96 GLY A C 1
ATOM 776 O O . GLY A 1 96 ? 0.213 7.145 8.660 1.00 97.25 96 GLY A O 1
ATOM 777 N N . ALA A 1 97 ? 1.895 5.672 8.696 1.00 97.25 97 ALA A N 1
ATOM 778 C CA . ALA A 1 97 ? 1.220 4.753 9.610 1.00 97.25 97 ALA A CA 1
ATOM 779 C C . ALA A 1 97 ? 1.050 5.353 11.020 1.00 97.25 97 ALA A C 1
ATOM 781 O O . ALA A 1 97 ? 0.020 5.120 11.652 1.00 97.25 97 ALA A O 1
ATOM 782 N N . ILE A 1 98 ? 2.016 6.143 11.498 1.00 97.94 98 ILE A N 1
ATOM 783 C CA . ILE A 1 98 ? 1.923 6.875 12.771 1.00 97.94 98 ILE A CA 1
ATOM 784 C C . ILE A 1 98 ? 0.933 8.038 12.655 1.00 97.94 98 ILE A C 1
ATOM 786 O O . ILE A 1 98 ? 0.054 8.177 13.503 1.00 97.94 98 ILE A O 1
ATOM 790 N N . GLU A 1 99 ? 1.037 8.850 11.600 1.00 98.19 99 GLU A N 1
ATOM 791 C CA . GLU A 1 99 ? 0.155 9.998 11.343 1.00 98.19 99 GLU A CA 1
ATOM 792 C C . GLU A 1 99 ? -1.324 9.592 11.375 1.00 98.19 99 GLU A C 1
ATOM 794 O O . GLU A 1 99 ? -2.166 10.290 11.943 1.00 98.19 99 GLU A O 1
ATOM 799 N N . HIS A 1 100 ? -1.629 8.416 10.827 1.00 96.62 100 HIS A N 1
ATOM 800 C CA . HIS A 1 100 ? -2.979 7.868 10.782 1.00 96.62 100 HIS A CA 1
ATOM 801 C C . HIS A 1 100 ? -3.289 6.837 11.875 1.00 96.62 100 HIS A C 1
ATOM 803 O O . HIS A 1 100 ? -4.291 6.128 11.780 1.00 96.62 100 HIS A O 1
ATOM 809 N N . LYS A 1 101 ? -2.475 6.775 12.936 1.00 96.69 101 LYS A N 1
ATOM 810 C CA . LYS A 1 101 ? -2.724 5.973 14.146 1.00 96.69 101 LYS A CA 1
ATOM 811 C C . LYS A 1 101 ? -2.861 4.465 13.911 1.00 96.69 101 LYS A C 1
ATOM 813 O O . LYS A 1 101 ? -3.495 3.765 14.706 1.00 96.69 101 LYS A O 1
ATOM 818 N N . ILE A 1 102 ? -2.251 3.927 12.855 1.00 96.06 102 ILE A N 1
ATOM 819 C CA . ILE A 1 102 ? -2.172 2.473 12.639 1.00 96.06 102 ILE A CA 1
ATOM 820 C C . ILE A 1 102 ? -1.383 1.825 13.783 1.00 96.06 102 ILE A C 1
ATOM 822 O O . ILE A 1 102 ? -1.769 0.766 14.265 1.00 96.06 102 ILE A O 1
ATOM 826 N N . ASN A 1 103 ? -0.337 2.494 14.276 1.00 96.75 103 ASN A N 1
ATOM 827 C CA . ASN A 1 103 ? 0.448 2.061 15.436 1.00 96.75 103 ASN A CA 1
ATOM 828 C C . ASN A 1 103 ? -0.373 1.922 16.731 1.00 96.75 103 ASN A C 1
ATOM 830 O O . ASN A 1 103 ? -0.019 1.111 17.580 1.00 96.75 103 ASN A O 1
ATOM 834 N N . GLU A 1 104 ? -1.432 2.719 16.895 1.00 96.56 104 GLU A N 1
ATOM 835 C CA . GLU A 1 104 ? -2.335 2.654 18.052 1.00 96.56 104 GLU A CA 1
ATOM 836 C C . GLU A 1 104 ? -3.471 1.651 17.823 1.00 96.56 104 GLU A C 1
ATOM 838 O O . GLU A 1 104 ? -3.859 0.934 18.742 1.00 96.56 104 GLU A O 1
ATOM 843 N N . THR A 1 105 ? -3.998 1.606 16.597 1.00 94.31 105 THR A N 1
ATOM 844 C CA . THR A 1 105 ? -5.146 0.766 16.225 1.00 94.31 105 THR A CA 1
ATOM 845 C C . THR A 1 105 ? -4.775 -0.713 16.185 1.00 94.31 105 THR A C 1
ATOM 847 O O . THR A 1 105 ? -5.551 -1.551 16.638 1.00 94.31 105 THR A O 1
ATOM 850 N N . ASP A 1 106 ? -3.596 -1.035 15.652 1.00 96.19 106 ASP A N 1
ATOM 851 C CA . ASP A 1 106 ? -3.095 -2.403 15.550 1.00 96.19 106 ASP A CA 1
ATOM 852 C C . ASP A 1 106 ? -1.567 -2.437 15.756 1.00 96.19 106 ASP A C 1
ATOM 854 O O . ASP A 1 106 ? -0.779 -2.380 14.799 1.00 96.19 106 ASP A O 1
ATOM 858 N N . PRO A 1 107 ? -1.122 -2.508 17.025 1.00 96.75 107 PRO A N 1
ATOM 859 C CA . PRO A 1 107 ? 0.297 -2.532 17.363 1.00 96.75 107 PRO A CA 1
ATOM 860 C C . PRO A 1 107 ? 1.050 -3.742 16.794 1.00 96.75 107 PRO A C 1
ATOM 862 O O . PRO A 1 107 ? 2.247 -3.638 16.514 1.00 96.75 107 PRO A O 1
ATOM 865 N N . ASP A 1 108 ? 0.375 -4.881 16.609 1.00 96.50 108 ASP A N 1
ATOM 866 C CA . ASP A 1 108 ? 0.993 -6.101 16.084 1.00 96.50 108 ASP A CA 1
ATOM 867 C C . ASP A 1 108 ? 1.261 -5.973 14.582 1.00 96.50 108 ASP A C 1
ATOM 869 O O . ASP A 1 108 ? 2.375 -6.259 14.129 1.00 96.50 108 ASP A O 1
ATOM 873 N N . TYR A 1 109 ? 0.298 -5.445 13.820 1.00 96.25 109 TYR A N 1
ATOM 874 C CA . TYR A 1 109 ? 0.512 -5.092 12.418 1.00 96.25 109 TYR A CA 1
ATOM 875 C C . TYR A 1 109 ? 1.629 -4.054 12.268 1.00 96.25 109 TYR A C 1
ATOM 877 O O . TYR A 1 109 ? 2.513 -4.191 11.419 1.00 96.25 109 TYR A O 1
ATOM 885 N N . PHE A 1 110 ? 1.641 -3.025 13.120 1.00 97.25 110 PHE A N 1
ATOM 886 C CA . PHE A 1 110 ? 2.689 -2.009 13.082 1.00 97.25 110 PHE A CA 1
ATOM 887 C C . PHE A 1 110 ? 4.074 -2.585 13.412 1.00 97.25 110 PHE A C 1
ATOM 889 O O . PHE A 1 110 ? 5.065 -2.209 12.787 1.00 97.25 110 PHE A O 1
ATOM 896 N N . LYS A 1 111 ? 4.167 -3.554 14.329 1.00 96.62 111 LYS A N 1
ATOM 897 C CA . LYS A 1 111 ? 5.414 -4.281 14.606 1.00 96.62 111 LYS A CA 1
ATOM 898 C C . LYS A 1 111 ? 5.885 -5.102 13.403 1.00 96.62 111 LYS A C 1
ATOM 900 O O . LYS A 1 111 ? 7.086 -5.128 13.130 1.00 96.62 111 LYS A O 1
ATOM 905 N N . GLU A 1 112 ? 4.972 -5.742 12.670 1.00 93.88 112 GLU A N 1
ATOM 906 C CA . GLU A 1 112 ? 5.305 -6.404 11.401 1.00 93.88 112 GLU A CA 1
ATOM 907 C C . GLU A 1 112 ? 5.824 -5.386 10.377 1.00 93.88 112 GLU A C 1
ATOM 909 O O . GLU A 1 112 ? 6.863 -5.618 9.757 1.00 93.88 112 GLU A O 1
ATOM 914 N N . LEU A 1 113 ? 5.182 -4.222 10.259 1.00 94.00 113 LEU A N 1
ATOM 915 C CA . LEU A 1 113 ? 5.634 -3.143 9.379 1.00 94.00 113 LEU A CA 1
ATOM 916 C C . LEU A 1 113 ? 7.046 -2.649 9.746 1.00 94.00 113 LEU A C 1
ATOM 918 O O . LEU A 1 113 ? 7.889 -2.493 8.865 1.00 94.00 113 LEU A O 1
ATOM 922 N N . LEU A 1 114 ? 7.343 -2.475 11.038 1.00 94.81 114 LEU A N 1
ATOM 923 C CA . LEU A 1 114 ? 8.669 -2.076 11.525 1.00 94.81 114 LEU A CA 1
ATOM 924 C C . LEU A 1 114 ? 9.768 -3.101 11.213 1.00 94.81 114 LEU A C 1
ATOM 926 O O . LEU A 1 114 ? 10.932 -2.719 11.113 1.00 94.81 114 LEU A O 1
ATOM 930 N N . SER A 1 115 ? 9.426 -4.380 11.024 1.00 93.12 115 SER A N 1
ATOM 931 C CA . SER A 1 115 ? 10.403 -5.418 10.656 1.00 93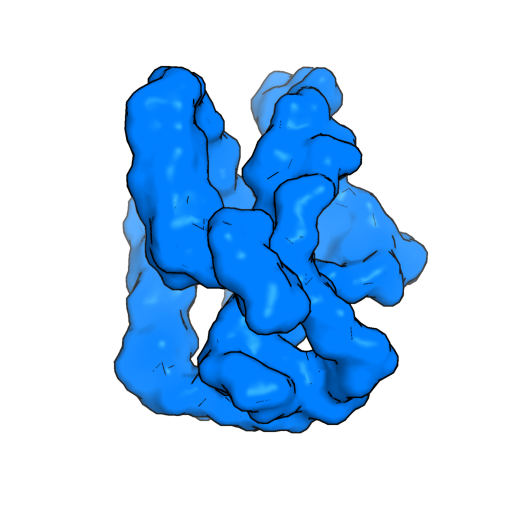.12 115 SER A CA 1
ATOM 932 C C . SER A 1 115 ? 11.004 -5.230 9.255 1.00 93.12 115 SER A C 1
ATOM 934 O O . SER A 1 115 ? 12.025 -5.841 8.937 1.00 93.12 115 SER A O 1
ATOM 936 N N . TRP A 1 116 ? 10.400 -4.361 8.434 1.00 90.38 116 TRP A N 1
ATOM 937 C CA . TRP A 1 116 ? 10.909 -3.977 7.116 1.00 90.38 116 TRP A CA 1
ATOM 938 C C . TRP A 1 116 ? 11.960 -2.862 7.156 1.00 90.38 116 TRP A C 1
ATOM 940 O O . TRP A 1 116 ? 12.552 -2.573 6.117 1.00 90.38 116 TRP A O 1
ATOM 950 N N . LYS A 1 117 ? 12.199 -2.245 8.318 1.00 85.56 117 LYS A N 1
ATOM 951 C CA . LYS A 1 117 ? 13.302 -1.299 8.529 1.00 85.56 117 LYS A CA 1
ATOM 952 C C . LYS A 1 117 ? 14.641 -2.051 8.639 1.00 85.56 117 LYS A C 1
ATOM 954 O O . LYS A 1 117 ? 15.642 -1.589 8.061 1.00 85.56 117 LYS A O 1
#

Foldseek 3Di:
DAQKDWAQFPVPSDIFIDGHHGDDDDDDADDDDPVVVVVVCVVQQVVPVVRQWDWDFDWDDDPNDTDGGTDTHGPDPRRVDGDQHPPVRLVVVLVRCVVVCVCVVPVPSSVVSVVSD

Organism: NCBI:txid1076179

pLDDT: mean 92.39, std 8.69, range [58.09, 98.25]

Radius of gyration: 14.22 Å; chains: 1; bounding box: 34×30×40 Å